Protein AF-A0A9E6Z6A9-F1 (afdb_monomer_lite)

pLDDT: mean 75.9, std 20.85, range [28.92, 94.31]

Foldseek 3Di:
DAEDDPPDDPVNVVVVCVVCDPPDDDYDPPPDDRCVLVVLLPDQEEEEEPPDPPVVVSSVVSLHFYFYAYDPPPPDDDDGDRDRDVCSVVVCVVVVD

Structure (mmCIF, N/CA/C/O backbone):
data_AF-A0A9E6Z6A9-F1
#
_entry.id   AF-A0A9E6Z6A9-F1
#
loop_
_atom_site.group_PDB
_atom_site.id
_atom_site.type_symbol
_atom_site.label_atom_id
_atom_site.label_alt_id
_atom_site.label_comp_id
_atom_site.label_asym_id
_atom_site.label_entity_id
_atom_site.label_seq_id
_atom_site.pdbx_PDB_ins_code
_atom_site.Cartn_x
_atom_site.Cartn_y
_atom_site.Cartn_z
_atom_site.occupancy
_atom_site.B_iso_or_equiv
_atom_site.auth_seq_id
_atom_site.auth_comp_id
_atom_site.auth_asym_id
_atom_site.auth_atom_id
_atom_site.pdbx_PDB_model_num
ATOM 1 N N . MET A 1 1 ? -2.120 1.202 -7.153 1.00 85.75 1 MET A N 1
ATOM 2 C CA . MET A 1 1 ? -1.405 2.453 -6.820 1.00 85.75 1 MET A CA 1
ATOM 3 C C . MET A 1 1 ? -0.056 2.113 -6.202 1.00 85.75 1 MET A C 1
ATOM 5 O O . MET A 1 1 ? 0.028 1.081 -5.552 1.00 85.75 1 MET A O 1
ATOM 9 N N . VAL A 1 2 ? 0.946 2.985 -6.343 1.00 89.31 2 VAL A N 1
ATOM 10 C CA . VAL A 1 2 ? 2.227 2.926 -5.627 1.00 89.31 2 VAL A CA 1
ATOM 11 C C . VAL A 1 2 ? 2.529 4.282 -4.970 1.00 89.31 2 VAL A C 1
ATOM 13 O O . VAL A 1 2 ? 2.549 5.306 -5.649 1.00 89.31 2 VAL A O 1
ATOM 16 N N . THR A 1 3 ? 2.779 4.296 -3.661 1.00 90.31 3 THR A N 1
ATOM 17 C CA . THR A 1 3 ? 3.236 5.481 -2.910 1.00 90.31 3 THR A CA 1
ATOM 18 C C . THR A 1 3 ? 4.636 5.207 -2.356 1.00 90.31 3 THR A C 1
ATOM 20 O O . THR A 1 3 ? 4.747 4.513 -1.341 1.00 90.31 3 THR A O 1
ATOM 23 N N . PRO A 1 4 ? 5.712 5.671 -3.018 1.00 89.94 4 PRO A N 1
ATOM 24 C CA . PRO A 1 4 ? 7.061 5.482 -2.499 1.00 89.94 4 PRO A CA 1
ATOM 25 C C . PRO A 1 4 ? 7.291 6.291 -1.219 1.00 89.94 4 PRO A C 1
ATOM 27 O O . PRO A 1 4 ? 6.590 7.257 -0.918 1.00 89.94 4 PRO A O 1
ATOM 30 N N . SER A 1 5 ? 8.303 5.878 -0.461 1.00 84.75 5 SER A N 1
ATOM 31 C CA . SER A 1 5 ? 8.934 6.728 0.550 1.00 84.75 5 SER A CA 1
ATOM 32 C C . SER A 1 5 ? 10.217 7.347 -0.002 1.00 84.75 5 SER A C 1
ATOM 34 O O . SER A 1 5 ? 10.829 6.764 -0.895 1.00 8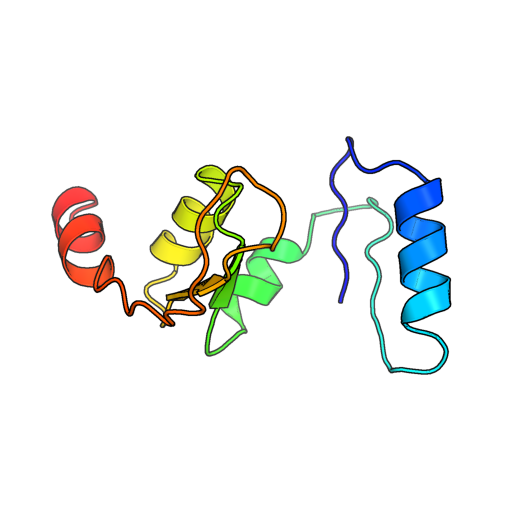4.75 5 SER A O 1
ATOM 36 N N . ARG A 1 6 ? 10.727 8.387 0.668 1.00 83.06 6 ARG A N 1
ATOM 37 C CA . ARG A 1 6 ? 12.035 9.022 0.394 1.00 83.06 6 ARG A CA 1
ATOM 38 C C . ARG A 1 6 ? 13.231 8.062 0.279 1.00 83.06 6 ARG A C 1
ATOM 40 O O . ARG A 1 6 ? 14.280 8.448 -0.215 1.00 83.06 6 ARG A O 1
ATOM 47 N N . ARG A 1 7 ? 13.114 6.835 0.802 1.00 85.94 7 ARG A N 1
ATOM 48 C CA . ARG A 1 7 ? 14.166 5.803 0.767 1.00 85.94 7 ARG A CA 1
ATOM 49 C C . ARG A 1 7 ? 14.037 4.847 -0.423 1.00 85.94 7 ARG A C 1
ATOM 51 O O . ARG A 1 7 ? 14.834 3.923 -0.531 1.00 85.94 7 ARG A O 1
ATOM 58 N N . THR A 1 8 ? 13.021 5.012 -1.267 1.00 88.38 8 THR A N 1
ATOM 59 C CA . THR A 1 8 ? 12.744 4.118 -2.398 1.00 88.38 8 THR A CA 1
ATOM 60 C C . THR A 1 8 ? 13.667 4.484 -3.560 1.00 88.38 8 THR A C 1
ATOM 62 O O . THR A 1 8 ? 13.560 5.601 -4.062 1.00 88.38 8 THR A O 1
ATOM 65 N N . PRO A 1 9 ? 14.560 3.589 -4.017 1.00 91.75 9 PRO A N 1
ATOM 66 C CA . PRO A 1 9 ? 15.451 3.896 -5.130 1.00 91.75 9 PRO A CA 1
ATOM 67 C C . PRO A 1 9 ? 14.686 4.091 -6.440 1.00 91.75 9 PRO A C 1
ATOM 69 O O . PRO A 1 9 ? 13.668 3.433 -6.694 1.00 91.75 9 PRO A O 1
ATOM 72 N N . GLN A 1 10 ? 15.216 4.942 -7.317 1.00 90.19 10 GLN A N 1
ATOM 73 C CA . GLN A 1 10 ? 14.593 5.234 -8.606 1.00 90.19 10 GLN A CA 1
ATOM 74 C C . GLN A 1 10 ? 14.517 3.993 -9.511 1.00 90.19 10 GLN A C 1
ATOM 76 O O . GLN A 1 10 ? 13.572 3.856 -10.299 1.00 90.19 10 GLN A O 1
ATOM 81 N N . GLU A 1 11 ? 15.451 3.044 -9.375 1.00 93.44 11 GLU A N 1
ATOM 82 C CA . GLU A 1 11 ? 15.389 1.778 -10.111 1.00 93.44 11 GLU A CA 1
ATOM 83 C C . GLU A 1 11 ? 14.156 0.957 -9.715 1.00 93.44 11 GLU A C 1
ATOM 85 O O . GLU A 1 11 ? 13.520 0.350 -10.577 1.00 93.44 11 GLU A O 1
ATOM 90 N N . SER A 1 12 ? 13.756 0.996 -8.438 1.00 92.75 12 SER A N 1
ATOM 91 C CA . SER A 1 12 ? 12.563 0.287 -7.953 1.00 92.75 12 SER A CA 1
ATOM 92 C C . SER A 1 12 ? 11.291 0.873 -8.564 1.00 92.75 12 SER A C 1
ATOM 94 O O . SER A 1 12 ? 10.435 0.134 -9.047 1.00 92.75 12 SER A O 1
ATOM 96 N N . LEU A 1 13 ? 11.182 2.204 -8.623 1.00 92.06 13 LEU A N 1
ATOM 97 C CA . LEU A 1 13 ? 10.053 2.880 -9.272 1.00 92.06 13 LEU A CA 1
ATOM 98 C C . LEU A 1 13 ? 9.979 2.581 -10.771 1.00 92.06 13 LEU A C 1
ATOM 100 O O . LEU A 1 13 ? 8.891 2.383 -11.314 1.00 92.06 13 LEU A O 1
ATOM 104 N N . THR A 1 14 ? 11.130 2.513 -11.436 1.00 92.81 14 THR A N 1
ATOM 105 C CA . THR A 1 14 ? 11.216 2.141 -12.854 1.00 92.81 14 THR A CA 1
ATOM 106 C C . THR A 1 14 ? 10.755 0.700 -13.070 1.00 92.81 14 THR A C 1
ATOM 108 O O . THR A 1 14 ? 9.967 0.433 -13.980 1.00 92.81 14 THR A O 1
ATOM 111 N N . ALA A 1 15 ? 11.172 -0.222 -12.198 1.00 94.06 15 ALA A N 1
ATOM 112 C CA . ALA A 1 15 ? 10.719 -1.608 -12.219 1.00 94.06 15 ALA A CA 1
ATOM 113 C C . ALA A 1 15 ? 9.201 -1.716 -12.003 1.00 94.06 15 ALA A C 1
ATOM 115 O O . ALA A 1 15 ? 8.541 -2.430 -12.756 1.00 94.06 15 ALA A O 1
ATOM 116 N N . PHE A 1 16 ? 8.631 -0.960 -11.058 1.00 92.12 16 PHE A N 1
ATOM 117 C CA . PHE A 1 16 ? 7.180 -0.910 -10.850 1.00 92.12 16 PHE A CA 1
ATOM 118 C C . PHE A 1 16 ? 6.432 -0.419 -12.088 1.00 92.12 16 PHE A C 1
ATOM 120 O O . PHE A 1 16 ? 5.477 -1.065 -12.508 1.00 92.12 16 PHE A O 1
ATOM 127 N N . ARG A 1 17 ? 6.875 0.682 -12.710 1.00 91.44 17 ARG A N 1
ATOM 128 C CA . ARG A 1 17 ? 6.258 1.205 -13.944 1.00 91.44 17 ARG A CA 1
ATOM 129 C C . ARG A 1 17 ? 6.261 0.162 -15.055 1.00 91.44 17 ARG A C 1
ATOM 131 O O . ARG A 1 17 ? 5.236 -0.068 -15.687 1.00 91.44 17 ARG A O 1
ATOM 138 N N . ARG A 1 18 ? 7.397 -0.510 -15.252 1.00 94.31 18 ARG A N 1
ATOM 139 C CA . ARG A 1 18 ? 7.530 -1.569 -16.257 1.00 94.31 18 ARG A CA 1
ATOM 140 C C . ARG A 1 18 ? 6.635 -2.771 -15.954 1.00 94.31 18 ARG A C 1
ATOM 142 O O . ARG A 1 18 ? 6.026 -3.303 -16.872 1.00 94.31 18 ARG A O 1
ATOM 149 N N . ALA A 1 19 ? 6.578 -3.206 -14.697 1.00 94.00 19 ALA A N 1
ATOM 150 C CA . ALA A 1 19 ? 5.791 -4.366 -14.288 1.00 94.00 19 ALA A CA 1
ATOM 151 C C . ALA A 1 19 ? 4.278 -4.113 -14.372 1.00 94.00 19 ALA A C 1
ATOM 153 O O . ALA A 1 19 ? 3.528 -5.029 -14.693 1.00 94.00 19 ALA A O 1
ATOM 154 N N . LEU A 1 20 ? 3.834 -2.885 -14.091 1.00 93.00 20 LEU A N 1
ATOM 155 C CA . LEU A 1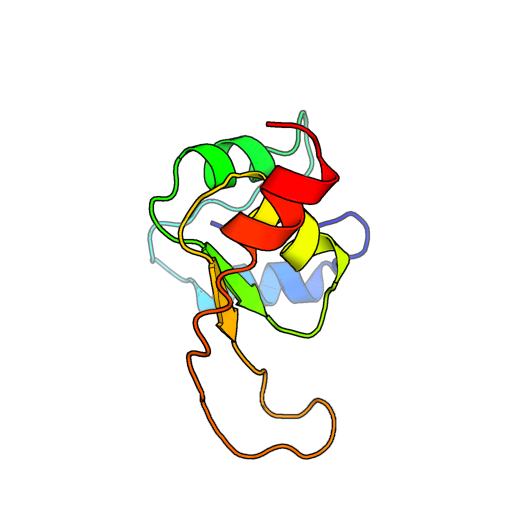 20 ? 2.424 -2.502 -14.179 1.00 93.00 20 LEU A CA 1
ATOM 156 C C . LEU A 1 20 ? 1.962 -2.317 -15.631 1.00 93.00 20 LEU A C 1
ATOM 158 O O . LEU A 1 20 ? 0.795 -2.578 -15.919 1.00 93.00 20 LEU A O 1
ATOM 162 N N . GLY A 1 21 ? 2.859 -1.914 -16.540 1.00 92.00 21 GLY A N 1
ATOM 163 C CA . GLY A 1 21 ? 2.555 -1.759 -17.964 1.00 92.00 21 GLY A CA 1
ATOM 164 C C . GLY A 1 21 ? 1.315 -0.891 -18.190 1.00 92.00 21 GLY A C 1
ATOM 165 O O . GLY A 1 21 ? 1.190 0.181 -17.599 1.00 92.00 21 GLY A O 1
ATOM 166 N N . ASP A 1 22 ? 0.375 -1.395 -18.989 1.00 92.75 22 ASP A N 1
ATOM 167 C CA . ASP A 1 22 ? -0.871 -0.696 -19.337 1.00 92.75 22 ASP A CA 1
ATOM 168 C C . ASP A 1 22 ? -1.986 -0.847 -18.287 1.00 92.75 22 ASP A C 1
ATOM 170 O O . ASP A 1 22 ? -3.091 -0.330 -18.466 1.00 92.75 22 ASP A O 1
ATOM 174 N N . CYS A 1 23 ? -1.739 -1.552 -17.175 1.00 93.88 23 CYS A N 1
ATOM 175 C CA . CYS A 1 23 ? -2.728 -1.647 -16.104 1.00 93.88 23 CYS A CA 1
ATOM 176 C C . CYS A 1 23 ? -3.024 -0.248 -15.563 1.00 93.88 23 CYS A C 1
ATOM 178 O O . CYS A 1 23 ? -2.098 0.521 -15.319 1.00 93.88 23 CYS A O 1
ATOM 180 N N . HIS A 1 24 ? -4.289 0.080 -15.296 1.00 90.19 24 HIS A N 1
ATOM 181 C CA . HIS A 1 24 ? -4.622 1.366 -14.687 1.00 90.19 24 HIS A CA 1
ATOM 182 C C . HIS A 1 24 ? -3.929 1.506 -13.323 1.00 90.19 24 HIS A C 1
ATOM 184 O O . HIS A 1 24 ? -4.225 0.776 -12.371 1.00 90.19 24 HIS A O 1
ATOM 190 N N . HIS A 1 25 ? -2.987 2.443 -13.224 1.00 90.94 25 HIS A N 1
ATOM 191 C CA . HIS A 1 25 ? -2.183 2.630 -12.030 1.00 90.94 25 HIS A CA 1
ATOM 192 C C . HIS A 1 25 ? -1.898 4.105 -11.754 1.00 90.94 25 HIS A C 1
ATOM 194 O O . HIS A 1 25 ? -1.713 4.917 -12.651 1.00 90.94 25 HIS A O 1
ATOM 200 N N . PHE A 1 26 ? -1.812 4.429 -10.467 1.00 90.94 26 PHE A N 1
ATOM 201 C CA . PHE A 1 26 ? -1.358 5.723 -9.971 1.00 90.94 26 PHE A CA 1
ATOM 202 C C . PHE A 1 26 ? -0.045 5.521 -9.217 1.00 90.94 26 PHE A C 1
ATOM 204 O O . PHE A 1 26 ? 0.015 4.655 -8.342 1.00 90.94 26 PHE A O 1
ATOM 211 N N . ILE A 1 27 ? 0.995 6.284 -9.550 1.00 92.31 27 ILE A N 1
ATOM 212 C CA . ILE A 1 27 ? 2.259 6.312 -8.803 1.00 92.31 27 ILE A CA 1
ATOM 213 C C . ILE A 1 27 ? 2.447 7.737 -8.311 1.00 92.31 27 ILE A C 1
ATOM 215 O O . ILE A 1 27 ? 2.594 8.650 -9.125 1.00 92.31 27 ILE A O 1
ATOM 219 N N . TRP A 1 28 ? 2.425 7.917 -6.994 1.00 92.25 28 TRP A N 1
ATOM 220 C CA . TRP A 1 28 ? 2.626 9.229 -6.396 1.00 92.25 28 TRP A CA 1
ATOM 221 C C . TRP A 1 28 ? 4.048 9.724 -6.685 1.00 92.25 28 TRP A C 1
ATOM 223 O O . TRP A 1 28 ? 5.012 8.964 -6.612 1.00 92.25 28 TRP A O 1
ATOM 233 N N . ASN A 1 29 ? 4.158 10.997 -7.056 1.00 88.75 29 ASN A N 1
ATOM 234 C CA . ASN A 1 29 ? 5.393 11.640 -7.508 1.00 88.75 29 ASN A CA 1
ATOM 235 C C . ASN A 1 29 ? 6.179 12.316 -6.372 1.00 88.75 29 ASN A C 1
ATOM 237 O O . ASN A 1 29 ? 7.078 13.098 -6.659 1.00 88.75 29 ASN A O 1
ATOM 241 N N . GLU A 1 30 ? 5.819 12.041 -5.115 1.00 87.50 30 GLU A N 1
ATOM 242 C CA . GLU A 1 30 ? 6.403 12.647 -3.908 1.00 87.50 30 GLU A CA 1
ATOM 243 C C . GLU A 1 30 ? 6.193 14.166 -3.775 1.00 87.50 30 GLU A C 1
ATOM 245 O O . GLU A 1 30 ? 6.779 14.801 -2.899 1.00 87.50 30 GLU A O 1
ATOM 250 N N . LEU A 1 31 ? 5.332 14.759 -4.609 1.00 87.44 31 LEU A N 1
ATOM 251 C CA . LEU A 1 31 ? 4.946 16.161 -4.499 1.00 87.44 31 LEU A CA 1
ATOM 252 C C . LEU A 1 31 ? 3.623 16.293 -3.739 1.00 87.44 31 LEU A C 1
ATOM 254 O O . LEU A 1 31 ? 2.658 15.572 -4.008 1.00 87.44 31 LEU A O 1
ATOM 258 N N . GLY A 1 32 ? 3.582 17.260 -2.822 1.00 88.19 32 GLY A N 1
ATOM 259 C CA . GLY A 1 32 ? 2.427 17.518 -1.963 1.00 88.19 32 GLY A CA 1
ATOM 260 C C . GLY A 1 32 ? 2.296 16.516 -0.816 1.00 88.19 32 GLY A C 1
ATOM 261 O O . GLY A 1 32 ? 3.280 15.917 -0.381 1.00 88.19 32 GLY A O 1
ATOM 262 N N . ASP A 1 33 ? 1.073 16.351 -0.320 1.00 89.38 33 ASP A N 1
ATOM 263 C CA . ASP A 1 33 ? 0.785 15.428 0.775 1.00 89.38 33 ASP A CA 1
ATOM 264 C C . ASP A 1 33 ? 0.757 13.980 0.284 1.00 89.38 33 ASP A C 1
ATOM 266 O O . ASP A 1 33 ? 0.194 13.675 -0.770 1.00 89.38 33 ASP A O 1
ATOM 270 N N . ASN A 1 34 ? 1.341 13.067 1.069 1.00 89.12 34 ASN A N 1
ATOM 271 C CA . ASN A 1 34 ? 1.317 11.646 0.742 1.00 89.12 34 ASN A CA 1
ATOM 272 C C . ASN A 1 34 ? -0.121 11.118 0.859 1.00 89.12 34 ASN A C 1
ATOM 274 O O . ASN A 1 34 ? -0.665 11.058 1.967 1.00 89.12 34 ASN A O 1
ATOM 278 N N . PRO A 1 35 ? -0.732 10.663 -0.244 1.00 90.62 35 PRO A N 1
ATOM 279 C CA . PRO A 1 35 ? -2.134 10.277 -0.230 1.00 90.62 35 PRO A CA 1
ATOM 280 C C . PRO A 1 35 ? -2.375 8.907 0.431 1.00 90.62 35 PRO A C 1
ATOM 282 O O . PRO A 1 35 ? -3.523 8.491 0.573 1.00 90.62 35 PRO A O 1
ATOM 285 N N . TYR A 1 36 ? -1.316 8.204 0.856 1.00 89.69 36 TYR A N 1
ATOM 286 C CA . TYR A 1 36 ? -1.343 6.883 1.493 1.00 89.69 36 TYR A CA 1
ATOM 287 C C . TYR A 1 36 ? -2.453 6.708 2.542 1.00 89.69 36 TYR A C 1
ATOM 289 O O . TYR A 1 36 ? -3.226 5.753 2.452 1.00 89.69 36 TYR A O 1
ATOM 297 N N . TYR A 1 37 ? -2.598 7.648 3.481 1.00 88.88 37 TYR A N 1
ATOM 298 C CA . TYR A 1 37 ? -3.633 7.558 4.517 1.00 88.88 37 TYR A CA 1
ATOM 299 C C . TYR A 1 37 ? -5.05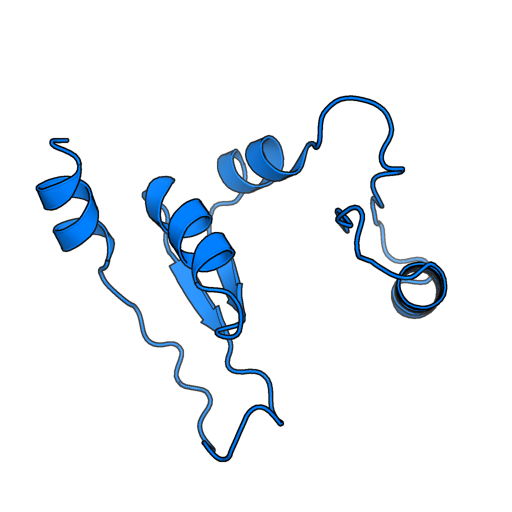5 7.671 3.964 1.00 88.88 37 TYR A C 1
ATOM 301 O O . TYR A 1 37 ? -5.955 6.997 4.459 1.00 88.88 37 TYR A O 1
ATOM 309 N N . GLY A 1 38 ? -5.262 8.462 2.908 1.00 90.31 38 GLY A N 1
ATOM 310 C CA . GLY A 1 38 ? -6.550 8.528 2.220 1.00 90.31 38 GLY A CA 1
ATOM 311 C C . GLY A 1 38 ? -6.923 7.178 1.609 1.00 90.31 38 GLY A C 1
ATOM 312 O O . GLY A 1 38 ? -8.051 6.716 1.751 1.00 90.31 38 GLY A O 1
ATOM 313 N N . PHE A 1 39 ? -5.960 6.484 1.005 1.00 88.00 39 PHE A N 1
ATOM 314 C CA . PHE A 1 39 ? -6.203 5.161 0.429 1.00 88.00 39 PHE A CA 1
ATOM 315 C C . PHE A 1 39 ? -6.467 4.091 1.481 1.00 88.00 39 PHE A C 1
ATOM 317 O O . PHE A 1 39 ? -7.394 3.297 1.331 1.00 88.00 39 PHE A O 1
ATOM 324 N N . LEU A 1 40 ? -5.711 4.111 2.575 1.00 88.50 40 LEU A N 1
ATOM 325 C CA . LEU A 1 40 ? -5.980 3.279 3.742 1.00 88.50 40 LEU A CA 1
ATOM 326 C C . LEU A 1 40 ? -7.394 3.518 4.305 1.00 88.50 40 LEU A C 1
ATOM 328 O O . LEU A 1 40 ? -8.133 2.572 4.596 1.00 88.50 40 LEU A O 1
ATOM 332 N N . ALA A 1 41 ? -7.815 4.780 4.397 1.00 88.62 41 ALA A N 1
ATOM 333 C CA . ALA A 1 41 ? -9.146 5.162 4.859 1.00 88.62 41 ALA A CA 1
ATOM 334 C C . ALA A 1 41 ? -10.273 4.764 3.890 1.00 88.62 41 ALA A C 1
ATOM 336 O O . ALA A 1 41 ? -11.396 4.554 4.344 1.00 88.62 41 ALA A O 1
ATOM 337 N N . LEU A 1 42 ? -9.989 4.563 2.602 1.00 90.56 42 LEU A N 1
ATOM 338 C CA . LEU A 1 42 ? -10.983 4.146 1.605 1.00 90.56 42 LEU A CA 1
ATOM 339 C C . LEU A 1 42 ? -11.049 2.630 1.367 1.00 90.56 42 LEU A C 1
ATOM 341 O O . LEU A 1 42 ? -12.094 2.145 0.956 1.00 90.56 42 LEU A O 1
ATOM 345 N N . GLY A 1 43 ? -9.982 1.866 1.619 1.00 87.56 43 GLY A N 1
ATOM 346 C CA . GLY A 1 43 ? -9.978 0.421 1.343 1.00 87.56 43 GLY A CA 1
ATOM 347 C C . GLY A 1 43 ? -10.824 -0.390 2.329 1.00 87.56 43 GLY A C 1
ATOM 348 O O . GLY A 1 43 ? -10.773 -0.122 3.521 1.00 87.56 43 GLY A O 1
ATOM 349 N N . ASP A 1 44 ? -11.567 -1.400 1.878 1.00 87.62 44 ASP A N 1
ATOM 350 C CA . ASP A 1 44 ? -12.375 -2.260 2.767 1.00 87.62 44 ASP A CA 1
ATOM 351 C C . ASP A 1 44 ? -11.532 -3.264 3.565 1.00 87.62 44 ASP A C 1
ATOM 353 O O . ASP A 1 44 ? -11.894 -3.676 4.666 1.00 87.62 44 ASP A O 1
ATOM 357 N N . ILE A 1 45 ? -10.396 -3.668 2.993 1.00 87.62 45 ILE A N 1
ATOM 358 C CA . ILE A 1 45 ? -9.471 -4.660 3.538 1.00 87.62 45 ILE A CA 1
ATOM 359 C C . ILE A 1 45 ? -8.046 -4.159 3.317 1.00 87.62 45 ILE A C 1
ATOM 361 O O . ILE A 1 45 ? -7.728 -3.636 2.248 1.00 87.62 45 ILE A O 1
ATOM 365 N N . VAL A 1 46 ? -7.174 -4.373 4.302 1.00 87.94 46 VAL A N 1
ATOM 366 C CA . VAL A 1 46 ? -5.744 -4.076 4.182 1.00 87.94 46 VAL A CA 1
ATOM 367 C C . VAL A 1 46 ? -4.939 -5.368 4.295 1.00 87.94 46 VAL A C 1
ATOM 369 O O . VAL A 1 46 ? -5.121 -6.152 5.224 1.00 87.94 46 VAL A O 1
ATOM 372 N N . ILE A 1 47 ? -4.039 -5.598 3.340 1.00 88.62 47 ILE A N 1
ATOM 373 C CA . ILE A 1 47 ? -3.056 -6.685 3.385 1.00 88.62 47 ILE A CA 1
ATOM 374 C C . ILE A 1 47 ? -1.676 -6.038 3.464 1.00 88.62 47 ILE A C 1
ATOM 376 O O . ILE A 1 47 ? -1.318 -5.250 2.591 1.00 88.62 47 ILE A O 1
ATOM 380 N N . VAL A 1 48 ? -0.907 -6.364 4.499 1.00 87.75 48 VAL A N 1
ATOM 381 C CA . VAL A 1 48 ? 0.417 -5.779 4.757 1.00 87.75 48 VAL A CA 1
ATOM 382 C C . VAL A 1 48 ? 1.469 -6.878 4.808 1.00 87.75 48 VAL A C 1
ATOM 384 O O . VAL A 1 48 ? 1.229 -7.958 5.343 1.00 87.75 48 VAL A O 1
ATOM 387 N N . THR A 1 49 ? 2.653 -6.635 4.259 1.00 85.88 49 THR A N 1
ATOM 388 C CA . THR A 1 49 ? 3.766 -7.582 4.362 1.00 85.88 49 THR A CA 1
ATOM 389 C C . THR A 1 49 ? 4.348 -7.592 5.779 1.00 85.88 49 THR A C 1
ATOM 391 O O . THR A 1 49 ? 4.411 -6.565 6.450 1.00 85.88 49 THR A O 1
ATOM 394 N N . ASN A 1 50 ? 4.756 -8.762 6.283 1.00 82.19 50 ASN A N 1
ATOM 395 C CA . ASN A 1 50 ? 5.209 -8.898 7.682 1.00 82.19 50 ASN A CA 1
ATOM 396 C C . ASN A 1 50 ? 6.665 -8.434 7.929 1.00 82.19 50 ASN A C 1
ATOM 398 O O . ASN A 1 50 ? 7.334 -8.910 8.841 1.00 82.19 50 ASN A O 1
ATOM 402 N N . ASP A 1 51 ? 7.185 -7.550 7.086 1.00 81.69 51 ASP A N 1
ATOM 403 C CA . ASP A 1 51 ? 8.536 -6.987 7.162 1.00 81.69 51 ASP A CA 1
ATOM 404 C C . ASP A 1 51 ? 8.557 -5.579 7.783 1.00 81.69 51 ASP A C 1
ATOM 406 O O . ASP A 1 51 ? 9.629 -5.045 8.064 1.00 81.69 51 ASP A O 1
ATOM 410 N N . SER A 1 52 ? 7.386 -4.987 8.051 1.00 83.50 52 SER A N 1
ATOM 411 C CA . SER A 1 52 ? 7.264 -3.646 8.628 1.00 83.50 52 SER A CA 1
ATOM 412 C C . SER A 1 52 ? 6.230 -3.578 9.752 1.00 83.50 52 SER A C 1
ATOM 414 O O . SER A 1 52 ? 5.020 -3.529 9.527 1.00 83.50 52 SER A O 1
ATOM 416 N N . VAL A 1 53 ? 6.722 -3.477 10.990 1.00 83.75 53 VAL A N 1
ATOM 417 C CA . VAL A 1 53 ? 5.879 -3.262 12.179 1.00 83.75 53 VAL A CA 1
ATOM 418 C C . VAL A 1 53 ? 5.150 -1.916 12.112 1.00 83.75 53 VAL A C 1
ATOM 420 O O . VAL A 1 53 ? 4.001 -1.822 12.542 1.00 83.75 53 VAL A O 1
ATOM 423 N N . SER A 1 54 ? 5.771 -0.879 11.540 1.00 84.69 54 SER A N 1
ATOM 424 C CA . SER A 1 54 ? 5.138 0.438 11.387 1.00 84.69 54 SER A CA 1
ATOM 425 C C . SER A 1 54 ? 3.924 0.375 10.460 1.00 84.69 54 SER A C 1
ATOM 427 O O . SER A 1 54 ? 2.856 0.844 10.838 1.00 84.69 54 SER A O 1
ATOM 429 N N . MET A 1 55 ? 4.048 -0.285 9.304 1.00 86.94 55 MET A N 1
ATOM 430 C CA . MET A 1 55 ? 2.948 -0.405 8.338 1.00 86.94 55 MET A CA 1
ATOM 431 C C . MET A 1 55 ? 1.798 -1.258 8.896 1.00 86.94 55 MET A C 1
ATOM 433 O O . MET A 1 55 ? 0.627 -0.940 8.703 1.00 86.94 55 MET A O 1
ATOM 437 N N . LEU A 1 56 ? 2.127 -2.307 9.659 1.00 87.06 56 LEU A N 1
ATOM 438 C CA . LEU A 1 56 ? 1.135 -3.096 10.393 1.00 87.06 56 LEU A CA 1
ATOM 439 C C . LEU A 1 56 ? 0.398 -2.262 11.444 1.00 87.06 56 LEU A C 1
ATOM 441 O O . LEU A 1 56 ? -0.817 -2.378 11.574 1.00 87.06 56 LEU A O 1
ATOM 445 N N . SER A 1 57 ? 1.124 -1.415 12.176 1.00 87.00 57 SER A N 1
ATOM 446 C CA . SER A 1 57 ? 0.552 -0.556 13.217 1.00 87.00 57 SER A CA 1
ATOM 447 C C . SER A 1 57 ? -0.376 0.511 12.628 1.00 87.00 57 SER A C 1
ATOM 449 O O . SER A 1 57 ? -1.477 0.717 13.135 1.00 87.00 57 SER A O 1
ATOM 451 N N . GLU A 1 58 ? 0.029 1.148 11.527 1.00 88.75 58 GLU A N 1
ATOM 452 C CA . GLU A 1 58 ? -0.793 2.109 10.782 1.00 88.75 58 GLU A CA 1
ATOM 453 C C . GLU A 1 58 ? -2.065 1.459 10.232 1.00 88.75 58 GLU A C 1
ATOM 455 O O . GLU A 1 58 ? -3.150 2.010 10.376 1.00 88.75 58 GLU A O 1
ATOM 460 N N . ALA A 1 59 ? -1.963 0.268 9.639 1.00 87.94 59 ALA A N 1
ATOM 461 C CA . ALA A 1 59 ? -3.129 -0.431 9.114 1.00 87.94 59 ALA A CA 1
ATOM 462 C C . ALA A 1 59 ? -4.079 -0.904 10.229 1.00 87.94 59 ALA A C 1
ATOM 464 O O . ALA A 1 59 ? -5.299 -0.873 10.064 1.00 87.94 59 ALA A O 1
ATOM 465 N N . ALA A 1 60 ? -3.533 -1.313 11.378 1.00 86.50 60 ALA A N 1
ATOM 466 C CA . ALA A 1 60 ? -4.318 -1.753 12.527 1.00 86.50 60 ALA A CA 1
ATOM 467 C C . ALA A 1 60 ? -5.114 -0.610 13.174 1.00 86.50 60 ALA A C 1
ATOM 469 O O . ALA A 1 60 ? -6.215 -0.848 13.676 1.00 86.50 60 ALA A O 1
ATOM 470 N N . SER A 1 61 ? -4.599 0.624 13.143 1.00 85.56 61 SER A N 1
ATOM 471 C CA . SER A 1 61 ? -5.271 1.785 13.745 1.00 85.56 61 SER A CA 1
ATOM 472 C C . SER A 1 61 ? -6.564 2.184 13.024 1.00 85.56 61 SER A C 1
ATOM 474 O O . SER A 1 61 ? -7.427 2.818 13.623 1.00 85.56 61 SER A O 1
ATOM 476 N N . LEU A 1 62 ? -6.747 1.753 11.771 1.00 83.19 62 LEU A N 1
ATOM 477 C CA . LEU A 1 62 ? -7.938 2.038 10.963 1.00 83.19 62 LEU A CA 1
ATOM 478 C C . LEU A 1 62 ? -9.177 1.249 11.408 1.00 83.19 62 LEU A C 1
ATOM 480 O O . LEU A 1 62 ? -10.275 1.522 10.929 1.00 83.19 62 LEU A O 1
ATOM 484 N N . GLY A 1 63 ? -9.009 0.223 12.249 1.00 82.56 63 GLY A N 1
ATOM 485 C CA . GLY A 1 63 ? -10.109 -0.629 12.706 1.00 82.56 63 GLY A CA 1
ATOM 486 C C . GLY A 1 63 ? -10.718 -1.521 11.618 1.00 82.56 63 GLY A C 1
ATOM 487 O O . GLY A 1 63 ? -11.787 -2.088 11.830 1.00 82.56 63 GLY A O 1
ATOM 488 N N . LYS A 1 64 ? -10.053 -1.678 10.470 1.00 84.50 64 LYS A N 1
ATOM 489 C CA . LYS A 1 64 ? -10.520 -2.481 9.329 1.00 84.50 64 LYS A CA 1
ATOM 490 C C . LYS A 1 64 ? -9.952 -3.903 9.347 1.00 84.50 64 LYS A C 1
ATOM 492 O O . LYS A 1 64 ? -8.944 -4.137 10.017 1.00 84.50 64 LYS A O 1
ATOM 497 N N . PRO A 1 65 ? -10.552 -4.857 8.607 1.00 87.69 65 PRO A N 1
ATOM 498 C CA . PRO A 1 65 ? -9.952 -6.169 8.396 1.00 87.69 65 PRO A CA 1
ATOM 499 C C . PRO A 1 65 ? -8.511 -6.052 7.876 1.00 87.69 65 PRO A C 1
ATOM 501 O O . PRO A 1 65 ? -8.270 -5.540 6.781 1.00 87.69 65 PRO A O 1
ATOM 504 N N . LEU A 1 66 ? -7.566 -6.532 8.685 1.00 85.12 66 LEU A N 1
ATOM 505 C CA . LEU A 1 66 ? -6.133 -6.520 8.410 1.00 85.12 66 LEU A CA 1
ATOM 506 C C . LEU A 1 66 ? -5.616 -7.954 8.295 1.00 85.12 66 LEU A C 1
ATOM 508 O O . LEU A 1 66 ? -5.830 -8.778 9.186 1.00 85.12 66 LEU A O 1
ATOM 512 N N . TYR A 1 67 ? -4.883 -8.224 7.222 1.00 87.50 67 TYR A N 1
ATOM 513 C CA . TYR A 1 67 ? -4.206 -9.489 6.974 1.00 87.50 67 TYR A CA 1
ATOM 514 C C . TYR A 1 67 ? -2.718 -9.264 6.753 1.00 87.50 67 TYR A C 1
ATOM 516 O O . TYR A 1 67 ? -2.302 -8.215 6.256 1.00 87.50 67 TYR A O 1
ATOM 524 N N . THR A 1 68 ? -1.912 -10.272 7.074 1.00 83.44 68 THR A N 1
ATOM 525 C CA . THR A 1 68 ? -0.475 -10.228 6.813 1.00 83.44 68 THR A CA 1
ATOM 526 C C . THR A 1 68 ? -0.087 -11.161 5.673 1.00 83.44 68 THR A C 1
ATOM 528 O O . THR A 1 68 ? -0.603 -12.272 5.548 1.00 83.44 68 THR A O 1
ATOM 531 N N . PHE A 1 69 ? 0.825 -10.702 4.817 1.00 83.00 69 PHE A N 1
ATOM 532 C CA . PHE A 1 69 ? 1.413 -11.501 3.749 1.00 83.00 69 PHE A CA 1
ATOM 533 C C . PHE A 1 69 ? 2.889 -11.770 4.046 1.00 83.00 69 PHE A C 1
ATOM 535 O O . PHE A 1 69 ? 3.708 -10.854 4.145 1.00 83.00 69 PHE A O 1
ATOM 542 N N . ALA A 1 70 ? 3.244 -13.043 4.195 1.00 80.31 70 ALA A N 1
ATOM 543 C CA . ALA A 1 70 ? 4.629 -13.447 4.391 1.00 80.31 70 ALA A CA 1
ATOM 544 C C . ALA A 1 70 ? 5.368 -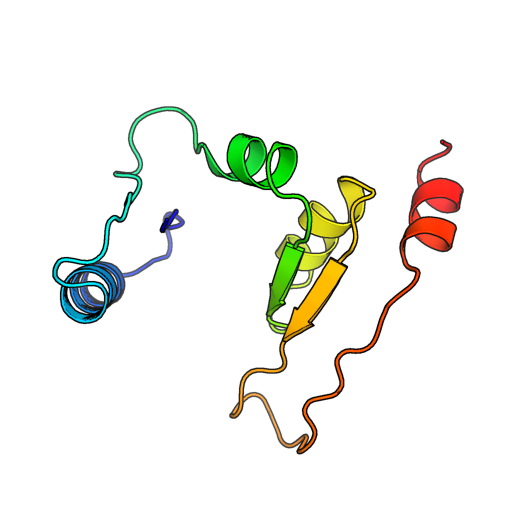13.461 3.045 1.00 80.31 70 ALA A C 1
ATOM 546 O O . ALA A 1 70 ? 5.079 -14.283 2.172 1.00 80.31 70 ALA A O 1
ATOM 547 N N . LEU A 1 71 ? 6.338 -12.559 2.879 1.00 74.19 71 LEU A N 1
ATOM 548 C CA . LEU A 1 71 ? 7.225 -12.567 1.719 1.00 74.19 71 LEU A CA 1
ATOM 549 C C . LEU A 1 71 ? 8.167 -13.777 1.795 1.00 74.19 71 LEU A C 1
ATOM 551 O O . LEU A 1 71 ? 8.833 -14.007 2.806 1.00 74.19 71 LEU A O 1
ATOM 555 N N . ARG A 1 72 ? 8.252 -14.555 0.709 1.00 64.88 72 ARG A N 1
ATOM 556 C CA . ARG A 1 72 ? 9.226 -15.652 0.603 1.00 64.88 72 ARG A CA 1
ATOM 557 C C . ARG A 1 72 ? 10.638 -15.063 0.560 1.00 64.88 72 ARG A C 1
ATOM 559 O O . ARG A 1 72 ? 10.956 -14.327 -0.365 1.00 64.88 72 ARG A O 1
ATOM 566 N N . GLY A 1 73 ? 11.475 -15.415 1.536 1.00 59.12 73 GLY A N 1
ATOM 567 C CA . GLY A 1 73 ? 12.899 -15.048 1.564 1.00 59.12 73 GLY A CA 1
ATOM 568 C C . GLY A 1 73 ? 13.361 -14.316 2.826 1.00 59.12 73 GLY A C 1
ATOM 569 O O . GLY A 1 73 ? 14.554 -14.324 3.114 1.00 59.12 73 GLY A O 1
ATOM 570 N N . ALA A 1 74 ? 12.451 -13.765 3.633 1.00 50.53 74 ALA A N 1
ATOM 571 C CA . ALA A 1 74 ? 12.785 -13.307 4.980 1.00 50.53 74 ALA A CA 1
ATOM 572 C C . ALA A 1 74 ? 12.847 -14.533 5.908 1.00 50.53 74 ALA A C 1
ATOM 574 O O . ALA A 1 74 ? 11.811 -15.050 6.307 1.00 50.53 74 ALA A O 1
ATOM 575 N N . ALA A 1 75 ? 14.057 -15.060 6.128 1.00 41.91 75 ALA A N 1
ATOM 576 C CA . ALA A 1 75 ? 14.403 -16.145 7.055 1.00 41.91 75 ALA A CA 1
ATOM 577 C C . ALA A 1 75 ? 13.307 -17.212 7.295 1.00 41.91 75 ALA A C 1
ATOM 579 O O . ALA A 1 75 ? 12.558 -17.162 8.263 1.00 41.91 75 ALA A O 1
ATOM 580 N N . GLY A 1 76 ? 13.272 -18.223 6.421 1.00 42.31 76 GLY A N 1
ATOM 581 C CA . GLY A 1 76 ? 12.884 -19.589 6.789 1.00 42.31 76 GLY A CA 1
ATOM 582 C C . GLY A 1 76 ? 11.550 -19.793 7.512 1.00 42.31 76 GLY A C 1
ATOM 583 O O . GLY A 1 76 ? 11.541 -20.444 8.547 1.00 42.31 76 GLY A O 1
ATOM 584 N N . VAL A 1 77 ? 10.420 -19.356 6.952 1.00 35.50 77 VAL A N 1
ATOM 585 C CA . VAL A 1 77 ? 9.123 -19.972 7.280 1.00 35.50 77 VAL A CA 1
ATOM 586 C C . VAL A 1 77 ? 8.330 -20.211 5.999 1.00 35.50 77 VAL A C 1
ATOM 588 O O . VAL A 1 77 ? 7.827 -19.297 5.348 1.00 35.50 77 VAL A O 1
ATOM 591 N N . LEU A 1 78 ? 8.236 -21.487 5.626 1.00 34.84 78 LEU A N 1
ATOM 592 C CA . LEU A 1 78 ? 7.214 -22.000 4.724 1.00 34.84 78 LEU A CA 1
ATOM 593 C C . LEU A 1 78 ? 5.895 -21.958 5.496 1.00 34.84 78 LEU A C 1
ATOM 595 O O . LEU A 1 78 ? 5.792 -22.649 6.502 1.00 34.84 78 LEU A O 1
ATOM 599 N N . THR A 1 79 ? 4.937 -21.132 5.073 1.00 28.92 79 THR A N 1
ATOM 600 C CA . THR A 1 79 ? 3.483 -21.406 4.997 1.00 28.92 79 THR A CA 1
ATOM 601 C C . THR A 1 79 ? 2.752 -20.078 4.786 1.00 28.92 79 THR A C 1
ATOM 603 O O . THR A 1 79 ? 2.867 -19.148 5.580 1.00 28.92 79 THR A O 1
ATOM 606 N N . CYS A 1 80 ? 1.974 -20.000 3.705 1.00 36.47 80 CYS A N 1
ATOM 607 C CA . CYS A 1 80 ? 0.958 -18.971 3.516 1.00 36.47 80 CYS A CA 1
ATOM 608 C C . CYS A 1 80 ? -0.159 -19.237 4.532 1.00 36.47 80 CYS A C 1
ATOM 610 O O . CYS A 1 80 ? -0.996 -20.107 4.317 1.00 36.47 80 CYS A O 1
ATOM 612 N N . SER A 1 81 ? -0.123 -18.542 5.665 1.00 37.69 81 SER A N 1
ATOM 613 C CA . SER A 1 81 ? -1.232 -18.520 6.615 1.00 37.69 81 SER A CA 1
ATOM 614 C C . SER A 1 81 ? -1.806 -17.116 6.584 1.00 37.69 81 SER A C 1
ATOM 616 O O . SER A 1 81 ? -1.153 -16.171 7.018 1.00 37.69 81 SER A O 1
ATOM 618 N N . ILE A 1 82 ? -3.012 -16.967 6.036 1.00 39.41 82 ILE A N 1
ATOM 619 C CA . ILE A 1 82 ? -3.824 -15.766 6.230 1.00 39.41 82 ILE A CA 1
ATOM 620 C C . ILE A 1 82 ? -4.264 -15.807 7.696 1.00 39.41 82 ILE A C 1
ATOM 622 O O . ILE A 1 82 ? -5.333 -16.310 8.036 1.00 39.41 82 ILE A O 1
ATOM 626 N N . THR A 1 83 ? -3.385 -15.382 8.598 1.00 40.81 83 THR A N 1
ATOM 627 C CA . THR A 1 83 ? -3.701 -15.344 10.022 1.00 40.81 83 THR A CA 1
ATOM 628 C C . THR A 1 83 ? -4.523 -14.088 10.265 1.00 40.81 83 THR A C 1
ATOM 630 O O . THR A 1 83 ? -3.998 -12.977 10.211 1.00 40.81 83 THR A O 1
ATOM 633 N N . ILE A 1 84 ? -5.824 -14.258 10.516 1.00 40.19 84 ILE A N 1
ATOM 634 C CA . ILE A 1 84 ? -6.681 -13.188 11.032 1.00 40.19 84 ILE A CA 1
ATOM 635 C C . ILE A 1 84 ? -6.164 -12.850 12.429 1.00 40.19 84 ILE A C 1
ATOM 637 O O . ILE A 1 84 ? -6.496 -13.515 13.411 1.00 40.19 84 ILE A O 1
ATOM 641 N N . TRP A 1 85 ? -5.342 -11.812 12.538 1.00 44.34 85 TRP A N 1
ATOM 642 C CA . TRP A 1 85 ? -5.082 -11.205 13.830 1.00 44.34 85 TRP A CA 1
ATOM 643 C C . TRP A 1 85 ? -6.291 -10.338 14.163 1.00 44.34 85 TRP A C 1
ATOM 645 O O . TRP A 1 85 ? -6.475 -9.263 13.597 1.00 44.34 85 TRP A O 1
ATOM 655 N N . LYS A 1 86 ? -7.115 -10.775 15.123 1.00 41.28 86 LYS A N 1
ATOM 656 C CA . LYS A 1 86 ? -8.057 -9.891 15.832 1.00 41.28 86 LYS A CA 1
ATOM 657 C C . LYS A 1 86 ? -7.275 -8.895 16.706 1.00 41.28 86 LYS A C 1
ATOM 659 O O . LYS A 1 86 ? -7.476 -8.815 17.913 1.00 41.28 86 LYS A O 1
ATOM 664 N N . MET A 1 87 ? -6.377 -8.114 16.106 1.00 44.16 87 MET A N 1
ATOM 665 C CA . MET A 1 87 ? -5.685 -7.013 16.778 1.00 44.16 87 MET A CA 1
ATOM 666 C C . MET A 1 87 ? -6.63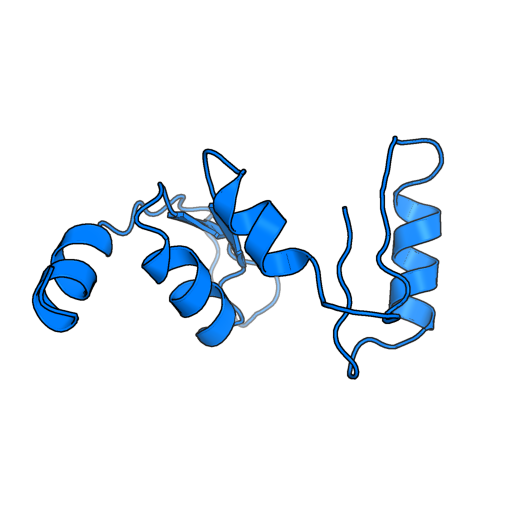7 -5.836 17.049 1.00 44.16 87 MET A C 1
ATOM 668 O O . MET A 1 87 ? -6.310 -4.945 17.820 1.00 44.16 87 MET A O 1
ATOM 672 N N . GLN A 1 88 ? -7.857 -5.877 16.499 1.00 46.38 88 GLN A N 1
ATOM 673 C CA . GLN A 1 88 ? -8.936 -4.937 16.808 1.00 46.38 88 GLN A CA 1
ATOM 674 C C . GLN A 1 88 ? -9.293 -4.916 18.304 1.00 46.38 88 GLN A C 1
ATOM 676 O O . GLN A 1 88 ? -9.487 -3.843 18.861 1.00 46.38 88 GLN A O 1
ATOM 681 N N . ALA A 1 89 ? -9.329 -6.068 18.987 1.00 42.59 89 ALA A N 1
ATOM 682 C CA . ALA A 1 89 ? -9.735 -6.111 20.396 1.00 42.59 89 ALA A CA 1
ATOM 683 C C . ALA A 1 89 ? -8.637 -5.629 21.360 1.00 42.59 89 ALA A C 1
ATOM 685 O O . ALA A 1 89 ? -8.943 -5.102 22.428 1.00 42.59 89 ALA A O 1
ATOM 686 N N . LEU A 1 90 ? -7.362 -5.807 20.998 1.00 42.53 90 LEU A N 1
ATOM 687 C CA . LEU A 1 90 ? -6.235 -5.419 21.847 1.00 42.53 90 LEU A CA 1
ATOM 688 C C . LEU A 1 90 ? -5.855 -3.947 21.633 1.00 42.53 90 LEU A C 1
ATOM 690 O O . LEU A 1 90 ? -5.654 -3.234 22.608 1.00 42.53 90 LEU A O 1
ATOM 694 N N . CYS A 1 91 ? -5.827 -3.465 20.385 1.00 41.47 91 CYS A N 1
ATOM 695 C CA . CYS A 1 91 ? -5.517 -2.065 20.094 1.00 41.47 91 CYS A CA 1
ATOM 696 C C . CYS A 1 91 ? -6.658 -1.111 20.473 1.00 41.47 91 CYS A C 1
ATOM 698 O O . CYS A 1 91 ? -6.356 -0.061 21.025 1.00 41.47 91 CYS A O 1
ATOM 700 N N . ALA A 1 92 ? -7.940 -1.463 20.288 1.00 44.38 92 ALA A N 1
ATOM 701 C CA . ALA A 1 92 ? -9.044 -0.629 20.793 1.00 44.38 92 ALA A CA 1
ATOM 702 C C . ALA A 1 92 ? -8.992 -0.497 22.328 1.00 44.38 92 ALA A C 1
ATOM 704 O O . ALA A 1 92 ? -9.052 0.603 22.868 1.00 44.38 92 ALA A O 1
ATOM 705 N N . ARG A 1 93 ? -8.717 -1.609 23.028 1.00 36.59 93 ARG A N 1
ATOM 706 C CA . ARG A 1 93 ? -8.577 -1.639 24.492 1.00 36.59 93 ARG A CA 1
ATOM 707 C C . ARG A 1 93 ? -7.333 -0.912 25.020 1.00 36.59 93 A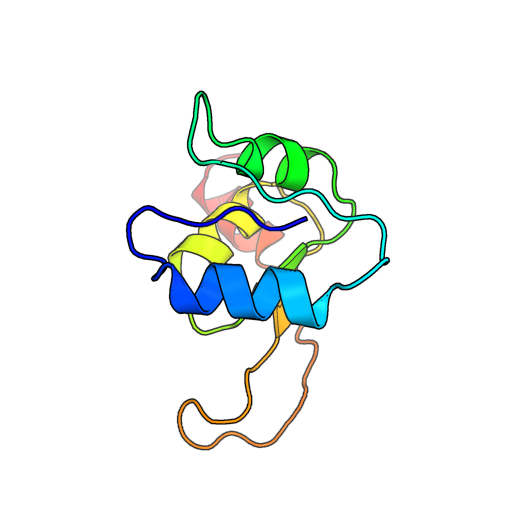RG A C 1
ATOM 709 O O . ARG A 1 93 ? -7.364 -0.427 26.145 1.00 36.59 93 ARG A O 1
ATOM 716 N N . LEU A 1 94 ? -6.252 -0.839 24.241 1.00 43.75 94 LEU A N 1
ATOM 717 C CA . LEU A 1 94 ? -5.031 -0.099 24.592 1.00 43.75 94 LEU A CA 1
ATOM 718 C C . LEU A 1 94 ? -5.083 1.383 24.182 1.00 43.75 94 LEU A C 1
ATOM 720 O O . LEU A 1 94 ? -4.412 2.195 24.809 1.00 43.75 94 LEU A O 1
ATOM 724 N N . MET A 1 95 ? -5.869 1.739 23.160 1.00 43.62 95 MET A N 1
ATOM 725 C CA . MET A 1 95 ? -6.042 3.120 22.681 1.00 43.62 95 MET A CA 1
ATOM 726 C C . MET A 1 95 ? -7.282 3.827 23.254 1.00 43.62 95 MET A C 1
ATOM 728 O O . MET A 1 95 ? -7.464 5.012 22.996 1.00 43.62 95 MET A O 1
ATOM 732 N N . GLY A 1 96 ? -8.096 3.145 24.067 1.00 37.00 96 GLY A N 1
ATOM 733 C CA . GLY A 1 96 ? -9.174 3.767 24.843 1.00 37.00 96 GLY A CA 1
ATOM 734 C C . GLY A 1 96 ? -10.439 4.115 24.053 1.00 37.00 96 GLY A C 1
ATOM 735 O O . GLY A 1 96 ? -11.151 5.030 24.463 1.00 37.00 96 GLY A O 1
ATOM 736 N N . PHE A 1 97 ? -10.714 3.403 22.956 1.00 41.78 97 PHE A N 1
ATOM 737 C CA . PHE A 1 97 ? -11.991 3.472 22.234 1.00 41.78 97 PHE A CA 1
ATOM 738 C C . PHE A 1 97 ? -12.927 2.334 22.647 1.00 41.78 97 PHE A C 1
ATOM 740 O O . PHE A 1 97 ? -12.426 1.201 22.852 1.00 41.78 97 PHE A O 1
#

Secondary structure (DSSP, 8-state):
-B---TT--HHHHHHHHHHHTTS---B--S-SS-THHHHHHH-S-EEEETT-HHHHHHHHHTTS-EEEE--TTSSS----------HHHHHHHHHT-

Radius of gyration: 15.55 Å; chains: 1; bounding box: 28×40×44 Å

Sequence (97 aa):
MVTPSRRTPQESLTAFRRALGDCHHFIWNELGDNPYYGFLALGDIVIVTNDSVSMLSEAASLGKPLYTFALRGAAGVLTCSITIWKMQALCARLMGF